Protein 7O4X (pdb70)

Secondary structure (DSSP, 8-state):
-EEEEEEE-GGGHHHHHHHHHTTT----EEEEEEE-SS-----EEEEEEEEEE-GGGHHHHHHHHHHHH--SSTT-EEEEEEE-S--B-TTT--BGGGGG---

Solvent-accessible surface area: 6730 Å² total; per-residue (Å²): 38,66,46,0,47,0,40,4,39,53,140,27,36,116,65,0,74,95,0,4,75,82,88,68,22,68,39,58,78,73,76,103,39,113,20,63,70,130,60,124,200,79,102,47,81,25,27,46,0,28,2,94,3,74,78,142,37,18,44,69,0,66,92,15,13,126,127,95,10,59,80,73,119,95,21,33,41,147,42,77,62,33,103,45,181,79,19,103,42,160,178,75,40,60,154,28,87,98,8,34,53,102,122

Structure (mmCIF, N/CA/C/O backbone):
data_7O4X
#
_entry.id   7O4X
#
_cell.length_a   80.151
_cell.length_b   80.151
_cell.length_c   79.484
_cell.angle_alpha   90.00
_cell.angle_beta   90.00
_cell.angle_gamma   120.00
#
_symmetry.space_group_name_H-M   'P 63 2 2'
#
loop_
_entity.id
_entity.type
_entity.pdbx_description
1 polymer 'Nitrogen regulatory protein P-II'
2 non-polymer "ADENOSINE-5'-DIPHOSPHATE"
3 water water
#
loop_
_atom_site.group_PDB
_atom_site.id
_atom_site.type_symbol
_atom_site.label_atom_id
_atom_site.label_alt_id
_atom_site.label_comp_id
_atom_site.label_asym_id
_atom_site.label_entity_id
_atom_site.label_seq_id
_atom_site.pdbx_PDB_ins_code
_atom_site.Cartn_x
_atom_site.Cartn_y
_atom_site.Cartn_z
_atom_site.occupancy
_atom_site.B_iso_or_equiv
_atom_site.auth_seq_id
_atom_site.auth_comp_id
_atom_site.auth_asym_id
_atom_site.auth_atom_id
_atom_site.pdbx_PDB_model_num
ATOM 1 N N . MET A 1 1 ? 31.521 -30.617 -7.273 1.00 31.62 1 MET A N 1
ATOM 2 C CA . MET A 1 1 ? 31.299 -30.311 -5.841 1.00 29.93 1 MET A CA 1
ATOM 3 C C . MET A 1 1 ? 31.975 -28.979 -5.483 1.00 26.67 1 MET A C 1
ATOM 4 O O . MET A 1 1 ? 32.960 -28.594 -6.164 1.00 26.66 1 MET A O 1
ATOM 9 N N . LYS A 1 2 ? 31.394 -28.301 -4.496 1.00 24.66 2 LYS A N 1
ATOM 10 C CA . LYS A 1 2 ? 31.907 -26.982 -4.060 1.00 23.24 2 LYS A CA 1
ATOM 11 C C . LYS A 1 2 ? 32.116 -26.968 -2.545 1.00 23.57 2 LYS A C 1
ATOM 12 O O . LYS A 1 2 ? 31.388 -27.636 -1.812 1.00 23.73 2 LYS A O 1
ATOM 18 N N . LYS A 1 3 ? 33.090 -26.138 -2.080 1.00 20.85 3 LYS A N 1
ATOM 19 C CA . LYS A 1 3 ? 33.263 -25.818 -0.657 1.00 20.39 3 LYS A CA 1
ATOM 20 C C . LYS A 1 3 ? 32.497 -24.504 -0.339 1.00 22.01 3 LYS A C 1
ATOM 21 O O . LYS A 1 3 ? 32.685 -23.485 -1.091 1.00 22.20 3 LYS A O 1
ATOM 27 N N . LEU A 1 4 ? 31.649 -24.528 0.704 1.00 20.55 4 LEU A N 1
ATOM 28 C CA . LEU A 1 4 ? 31.112 -23.270 1.269 1.00 20.77 4 LEU A CA 1
ATOM 29 C C . LEU A 1 4 ? 31.868 -22.953 2.552 1.00 20.45 4 LEU A C 1
ATOM 30 O O . LEU A 1 4 ? 32.096 -23.843 3.382 1.00 20.62 4 LEU A O 1
ATOM 35 N N . GLU A 1 5 ? 32.235 -21.691 2.770 1.00 20.35 5 GLU A N 1
ATOM 36 C CA A GLU A 1 5 ? 32.763 -21.144 4.051 0.50 18.85 5 GLU A CA 1
ATOM 37 C CA B GLU A 1 5 ? 32.741 -21.174 4.069 0.50 19.67 5 GLU A CA 1
ATOM 38 C C . GLU A 1 5 ? 31.752 -20.099 4.539 1.00 19.40 5 GLU A C 1
ATOM 39 O O . GLU A 1 5 ? 31.543 -19.088 3.822 1.00 21.16 5 GLU A O 1
ATOM 50 N N . ILE A 1 6 ? 31.111 -20.350 5.694 1.00 19.45 6 ILE A N 1
ATOM 51 C CA . ILE A 1 6 ? 29.975 -19.535 6.217 1.00 19.95 6 ILE A CA 1
ATOM 52 C C . ILE A 1 6 ? 30.497 -18.961 7.536 1.00 20.80 6 ILE A C 1
ATOM 53 O O . ILE A 1 6 ? 30.718 -19.726 8.498 1.00 22.10 6 ILE A O 1
ATOM 58 N N . THR A 1 7 ? 30.671 -17.653 7.591 1.00 19.64 7 THR A N 1
ATOM 59 C CA . THR A 1 7 ? 31.226 -16.982 8.805 1.00 20.45 7 THR A CA 1
ATOM 60 C C . THR A 1 7 ? 30.120 -16.144 9.451 1.00 20.43 7 THR A C 1
ATOM 61 O O . THR A 1 7 ? 29.646 -15.177 8.809 1.00 22.83 7 THR A O 1
ATOM 65 N N . ILE A 1 8 ? 29.666 -16.518 10.665 1.00 21.05 8 ILE A N 1
ATOM 66 C CA . ILE A 1 8 ? 28.412 -16.050 11.261 1.00 22.59 8 ILE A CA 1
ATOM 67 C C . ILE A 1 8 ? 28.579 -15.610 12.718 1.00 22.46 8 ILE A C 1
ATOM 68 O O . ILE A 1 8 ? 29.496 -16.057 13.413 1.00 21.89 8 ILE A O 1
ATOM 73 N N . ARG A 1 9 ? 27.569 -14.869 13.184 1.00 24.13 9 ARG A N 1
ATOM 74 C CA . ARG A 1 9 ? 27.344 -14.692 14.634 1.00 25.27 9 ARG A CA 1
ATOM 75 C C . ARG A 1 9 ? 27.170 -16.081 15.255 1.00 24.56 9 ARG A C 1
ATOM 76 O O . ARG A 1 9 ? 26.362 -16.851 14.731 1.00 23.76 9 ARG A O 1
ATOM 84 N N . PRO A 1 10 ? 27.805 -16.417 16.423 1.00 24.26 10 PRO A N 1
ATOM 85 C CA . PRO A 1 10 ? 27.642 -17.772 16.983 1.00 23.21 10 PRO A CA 1
ATOM 86 C C . PRO A 1 10 ? 26.172 -18.149 17.234 1.00 24.72 10 PRO A C 1
ATOM 87 O O . PRO A 1 10 ? 25.914 -19.379 17.104 1.00 27.15 10 PRO A O 1
ATOM 91 N N . GLU A 1 11 ? 25.302 -17.200 17.597 1.00 26.71 11 GLU A N 1
ATOM 92 C CA . GLU A 1 11 ? 23.885 -17.506 17.949 1.00 28.76 11 GLU A CA 1
ATOM 93 C C . GLU A 1 11 ? 23.145 -18.062 16.731 1.00 28.53 11 GLU A C 1
ATOM 94 O O . GLU A 1 11 ? 22.054 -18.632 16.919 1.00 31.04 11 GLU A O 1
ATOM 100 N N . ASN A 1 12 ? 23.717 -17.905 15.539 1.00 27.05 12 ASN A N 1
ATOM 101 C CA . ASN A 1 12 ? 23.039 -18.345 14.267 1.00 29.57 12 ASN A CA 1
ATOM 102 C C . ASN A 1 12 ? 23.475 -19.744 13.822 1.00 28.74 12 ASN A C 1
ATOM 103 O O . ASN A 1 12 ? 22.968 -20.270 12.736 1.00 28.28 12 ASN A O 1
ATOM 108 N N . LEU A 1 13 ? 24.305 -20.455 14.596 1.00 26.62 13 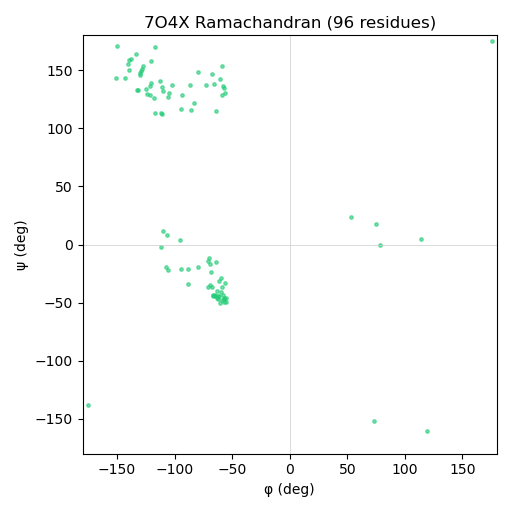LEU A N 1
ATOM 109 C CA . LEU A 1 13 ? 24.788 -21.799 14.191 1.00 27.71 13 LEU A CA 1
ATOM 110 C C . LEU A 1 13 ? 23.605 -22.795 14.055 1.00 28.01 13 LEU A C 1
ATOM 111 O O . LEU A 1 13 ? 23.673 -23.609 13.066 1.00 25.97 13 LEU A O 1
ATOM 116 N N . GLU A 1 14 ? 22.646 -22.826 14.990 1.00 28.91 14 GLU A N 1
ATOM 117 C CA . GLU A 1 14 ? 21.493 -23.762 14.946 1.00 33.58 14 GLU A CA 1
ATOM 118 C C . GLU A 1 14 ? 20.755 -23.595 13.581 1.00 31.27 14 GLU A C 1
ATOM 119 O O . GLU A 1 14 ? 20.411 -24.636 12.934 1.00 31.58 14 GLU A O 1
ATOM 125 N N . GLU A 1 15 ? 20.518 -22.361 13.170 1.00 30.29 15 GLU A N 1
ATOM 126 C CA . GLU A 1 15 ? 19.794 -22.036 11.920 1.00 33.16 15 GLU A CA 1
ATOM 127 C C . GLU A 1 15 ? 20.619 -22.458 10.694 1.00 28.79 15 GLU A C 1
ATOM 128 O O . GLU A 1 15 ? 20.007 -22.994 9.722 1.00 27.72 15 GLU A O 1
ATOM 134 N N . VAL A 1 16 ? 21.961 -22.344 10.694 1.00 24.82 16 VAL A N 1
ATOM 135 C CA . VAL A 1 16 ? 22.824 -22.837 9.581 1.00 23.51 16 VAL A CA 1
ATOM 136 C C . VAL A 1 16 ? 22.742 -24.355 9.531 1.00 23.84 16 VAL A C 1
ATOM 137 O O . VAL A 1 16 ? 22.538 -24.912 8.379 1.00 24.30 16 VAL A O 1
ATOM 141 N N . LYS A 1 17 ? 22.801 -25.058 10.667 1.00 24.34 17 LYS A N 1
ATOM 142 C CA . LYS A 1 17 ? 22.651 -26.543 10.671 1.00 26.86 17 LYS A CA 1
ATOM 143 C C . LYS A 1 17 ? 21.286 -26.946 10.054 1.00 26.71 17 LYS A C 1
ATOM 144 O O . LYS A 1 17 ? 21.279 -27.887 9.211 1.00 26.54 17 LYS A O 1
ATOM 150 N N . GLN A 1 18 ? 20.203 -26.255 10.400 1.00 27.35 18 GLN A N 1
ATOM 151 C CA . GLN A 1 18 ? 18.818 -26.521 9.880 1.00 29.21 18 GLN A CA 1
ATOM 152 C C . GLN A 1 18 ? 18.737 -26.242 8.361 1.00 28.19 18 GLN A C 1
ATOM 153 O O . GLN A 1 18 ? 18.214 -27.117 7.596 1.00 28.08 18 GLN A O 1
ATOM 159 N N . ILE A 1 19 ? 19.304 -25.143 7.891 1.00 25.56 19 ILE A N 1
ATOM 160 C CA . ILE A 1 19 ? 19.322 -24.820 6.428 1.00 27.15 19 ILE A CA 1
ATOM 161 C C . ILE A 1 19 ? 20.029 -25.946 5.666 1.00 27.47 19 ILE A C 1
ATOM 162 O O . ILE A 1 19 ? 19.494 -26.393 4.567 1.00 26.81 19 ILE A O 1
ATOM 167 N N . LEU A 1 20 ? 21.189 -26.386 6.137 1.00 24.82 20 LEU A N 1
ATOM 168 C CA . LEU A 1 20 ? 21.913 -27.463 5.423 1.00 25.88 20 LEU A CA 1
ATOM 169 C C . LEU A 1 20 ? 21.104 -28.781 5.494 1.00 25.87 20 LEU A C 1
ATOM 170 O O . LEU A 1 20 ? 20.997 -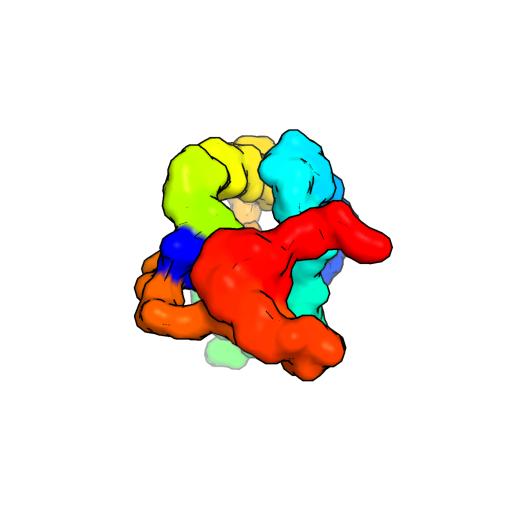29.433 4.408 1.00 27.51 20 LEU A O 1
ATOM 175 N N . SER A 1 21 ? 20.536 -29.189 6.623 1.00 28.01 21 SER A N 1
ATOM 176 C CA A SER A 1 21 ? 19.690 -30.409 6.726 0.50 30.76 21 SER A CA 1
ATOM 177 C CA B SER A 1 21 ? 19.676 -30.404 6.759 0.50 30.60 21 SER A CA 1
ATOM 178 C C . SER A 1 21 ? 18.501 -30.300 5.784 1.00 32.07 21 SER A C 1
ATOM 179 O O . SER A 1 21 ? 18.088 -31.333 5.198 1.00 34.82 21 SER A O 1
ATOM 184 N N . ASP A 1 22 ? 17.920 -29.112 5.657 1.00 31.13 22 ASP A N 1
ATOM 185 C CA . ASP A 1 22 ? 16.712 -28.902 4.813 1.00 32.45 22 ASP A CA 1
ATOM 186 C C . ASP A 1 22 ? 17.065 -29.017 3.307 1.00 31.49 22 ASP A C 1
ATOM 187 O O . ASP A 1 22 ? 16.124 -29.064 2.493 1.00 33.41 22 ASP A O 1
ATOM 192 N N . ARG A 1 23 ? 18.314 -29.045 2.905 1.00 30.67 23 ARG A N 1
ATOM 193 C CA . ARG A 1 23 ? 18.782 -29.229 1.489 1.00 32.16 23 ARG A CA 1
ATOM 194 C C . ARG A 1 23 ? 19.453 -30.616 1.321 1.00 34.40 23 ARG A C 1
ATOM 195 O O . ARG A 1 23 ? 20.066 -30.837 0.305 1.00 35.71 23 ARG A O 1
ATOM 203 N N . GLY A 1 24 ? 19.316 -31.508 2.298 1.00 33.51 24 GLY A N 1
ATOM 204 C CA . GLY A 1 24 ? 19.861 -32.876 2.254 1.00 36.00 24 GLY A CA 1
ATOM 205 C C . GLY A 1 24 ? 21.359 -32.909 2.477 1.00 37.44 24 GLY A C 1
ATOM 206 O O . GLY A 1 24 ? 21.995 -33.891 2.053 1.00 36.84 24 GLY A O 1
ATOM 207 N N . VAL A 1 25 ? 21.967 -31.849 3.026 1.00 32.54 25 VAL A N 1
ATOM 208 C CA . VAL A 1 25 ? 23.456 -31.834 3.152 1.00 34.14 25 VAL A CA 1
ATOM 209 C C . VAL A 1 25 ? 23.923 -32.794 4.263 1.00 37.63 25 VAL A C 1
ATOM 210 O O . VAL A 1 25 ? 23.411 -32.716 5.334 1.00 38.65 25 VAL A O 1
ATOM 214 N N . SER A 1 26 ? 24.997 -33.567 4.006 1.00 42.98 26 SER A N 1
ATOM 215 C CA . SER A 1 26 ? 25.360 -34.778 4.793 1.00 46.75 26 SER A CA 1
ATOM 216 C C . SER A 1 26 ? 26.070 -34.420 6.115 1.00 42.86 26 SER A C 1
ATOM 217 O O . SER A 1 26 ? 25.946 -35.291 7.062 1.00 45.70 26 SER A O 1
ATOM 220 N N . GLY A 1 27 ? 26.629 -33.206 6.224 1.00 29.92 27 GLY A N 1
ATOM 221 C CA . GLY A 1 27 ? 27.620 -32.874 7.245 1.00 30.82 27 GLY A CA 1
ATOM 222 C C . GLY A 1 27 ? 28.226 -31.493 7.166 1.00 27.65 27 GLY A C 1
ATOM 223 O O . GLY A 1 27 ? 27.998 -30.711 6.209 1.00 25.96 27 GLY A O 1
ATOM 224 N N . MET A 1 28 ? 29.056 -31.181 8.183 1.00 24.14 28 MET A N 1
ATOM 225 C CA A MET A 1 28 ? 29.639 -29.843 8.354 0.50 23.03 28 MET A CA 1
ATOM 226 C CA B MET A 1 28 ? 29.695 -29.853 8.307 0.50 22.97 28 MET A CA 1
ATOM 227 C C . MET A 1 28 ? 30.764 -29.936 9.396 1.00 22.04 28 MET A C 1
ATOM 228 O O . MET A 1 28 ? 30.677 -30.851 10.249 1.00 22.69 28 MET A O 1
ATOM 237 N N . THR A 1 29 ? 31.760 -29.062 9.275 1.00 21.74 29 THR A N 1
ATOM 238 C CA . THR A 1 29 ? 32.875 -28.935 10.265 1.00 21.50 29 THR A CA 1
ATOM 239 C C . THR A 1 29 ? 32.856 -27.495 10.798 1.00 21.23 29 THR A C 1
ATOM 240 O O . THR A 1 29 ? 32.827 -26.559 9.966 1.00 22.13 29 THR A O 1
ATOM 244 N N . ILE A 1 30 ? 32.857 -27.340 12.109 1.00 20.60 30 ILE A N 1
ATOM 245 C CA A ILE A 1 30 ? 32.626 -2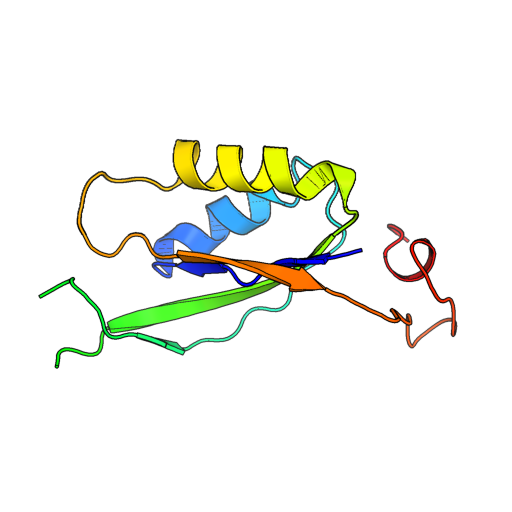6.022 12.796 0.50 21.08 30 ILE A CA 1
ATOM 246 C CA B ILE A 1 30 ? 32.703 -25.966 12.670 0.50 23.07 30 ILE A CA 1
ATOM 247 C C . ILE A 1 30 ? 33.933 -25.594 13.523 1.00 22.05 30 ILE A C 1
ATOM 248 O O . ILE A 1 30 ? 34.419 -26.412 14.313 1.00 23.42 30 ILE A O 1
ATOM 257 N N . LEU A 1 31 ? 34.409 -24.376 13.289 1.00 19.81 31 LEU A N 1
ATOM 258 C CA . LEU A 1 31 ? 35.612 -23.823 13.963 1.00 23.49 31 LEU A CA 1
ATOM 259 C C . LEU A 1 31 ? 35.251 -22.536 14.718 1.00 24.04 31 LEU A C 1
ATOM 260 O O . LEU A 1 31 ? 34.435 -21.765 14.231 1.00 23.56 31 LEU A O 1
ATOM 265 N N . SER A 1 32 ? 35.742 -22.371 15.927 1.00 24.99 32 SER A N 1
ATOM 266 C CA A SER A 1 32 ? 35.579 -21.049 16.593 0.50 24.51 32 SER A CA 1
ATOM 267 C CA B SER A 1 32 ? 35.637 -21.093 16.663 0.50 24.28 32 SER A CA 1
ATOM 268 C C . SER A 1 32 ? 36.604 -20.064 16.034 1.00 24.50 32 SER A C 1
ATOM 269 O O . SER A 1 32 ? 37.714 -20.429 15.673 1.00 25.29 32 SER A O 1
ATOM 274 N N . ALA A 1 33 ? 36.229 -18.791 15.971 1.00 21.82 33 ALA A N 1
ATOM 275 C CA . ALA A 1 33 ? 37.072 -17.726 15.394 1.00 21.58 33 ALA A CA 1
ATOM 276 C C . ALA A 1 33 ? 36.806 -16.379 16.045 1.00 21.08 33 ALA A C 1
ATOM 277 O O . ALA A 1 33 ? 35.879 -16.263 16.894 1.00 22.17 33 ALA A O 1
ATOM 279 N N . MET A 1 34 ? 37.646 -15.410 15.713 1.00 20.80 34 MET A N 1
ATOM 280 C CA . MET A 1 34 ? 37.446 -13.973 16.037 1.00 23.66 34 MET A CA 1
ATOM 281 C C . MET A 1 34 ? 37.409 -13.220 14.694 1.00 24.87 34 MET A C 1
ATOM 282 O O . MET A 1 34 ? 38.164 -13.584 13.793 1.00 25.36 34 MET A O 1
ATOM 287 N N . GLY A 1 35 ? 36.501 -12.250 14.549 1.00 23.32 35 GLY A N 1
ATOM 288 C CA . GLY A 1 35 ? 36.425 -11.546 13.249 1.00 22.16 35 GLY A CA 1
ATOM 289 C C . GLY A 1 35 ? 36.496 -10.058 13.435 1.00 23.62 35 GLY A C 1
ATOM 290 O O . GLY A 1 35 ? 36.157 -9.483 14.506 1.00 24.75 35 GLY A O 1
ATOM 291 N N . ALA A 1 36 ? 36.980 -9.358 12.396 1.00 24.20 36 ALA A N 1
ATOM 292 C CA . ALA A 1 36 ? 36.988 -7.890 12.313 1.00 29.13 36 ALA A CA 1
ATOM 293 C C . ALA A 1 36 ? 36.388 -7.468 10.964 1.00 29.88 36 ALA A C 1
ATOM 294 O O . ALA A 1 36 ? 36.515 -8.229 9.972 1.00 30.46 36 ALA A O 1
ATOM 296 N N . GLY A 1 37 ? 35.689 -6.341 10.955 1.00 32.54 37 GLY A N 1
ATOM 297 C CA . GLY A 1 37 ? 35.093 -5.821 9.700 1.00 33.04 37 GLY A CA 1
ATOM 298 C C . GLY A 1 37 ? 34.462 -4.469 9.983 1.00 35.70 37 GLY A C 1
ATOM 299 O O . GLY A 1 37 ? 35.012 -3.692 10.807 1.00 39.38 37 GLY A O 1
ATOM 300 N N . ASN A 1 38 ? 33.269 -4.248 9.426 1.00 38.24 38 ASN A N 1
ATOM 301 C CA . ASN A 1 38 ? 32.461 -2.995 9.579 1.00 40.59 38 ASN A CA 1
ATOM 302 C C . ASN A 1 38 ? 31.867 -2.828 10.999 1.00 44.68 38 ASN A C 1
ATOM 303 O O . ASN A 1 38 ? 31.673 -1.681 11.458 1.00 45.98 38 ASN A O 1
ATOM 308 N N . GLN A 1 39 ? 31.439 -3.904 11.668 1.00 45.46 39 GLN A N 1
ATOM 309 C CA . GLN A 1 39 ? 30.747 -3.773 12.990 1.00 47.97 39 GLN A CA 1
ATOM 310 C C . GLN A 1 39 ? 31.665 -3.061 14.019 1.00 53.05 39 GLN A C 1
ATOM 311 O O . GLN A 1 39 ? 32.818 -3.492 14.168 1.00 51.76 39 GLN A O 1
ATOM 317 N N . LYS A 1 40 ? 31.181 -1.999 14.698 1.00 61.03 40 LYS A N 1
ATOM 318 C CA . LYS A 1 40 ? 31.926 -1.166 15.700 1.00 67.44 40 LYS A CA 1
ATOM 319 C C . LYS A 1 40 ? 31.099 -1.017 16.984 1.00 74.09 40 LYS A C 1
ATOM 320 O O . LYS A 1 40 ? 30.417 -2.008 17.321 1.00 78.69 40 LYS A O 1
ATOM 322 N N . ILE A 1 55 ? 40.607 -1.431 15.597 1.00 70.83 55 ILE A N 1
ATOM 323 C CA . ILE A 1 55 ? 40.067 -2.705 15.040 1.00 66.63 55 ILE A CA 1
ATOM 324 C C . ILE A 1 55 ? 39.447 -3.517 16.193 1.00 61.53 55 ILE A C 1
ATOM 325 O O . ILE A 1 55 ? 40.159 -3.896 17.155 1.00 61.82 55 ILE A O 1
ATOM 330 N N . ASN A 1 56 ? 38.133 -3.707 16.145 1.00 55.78 56 ASN A N 1
ATOM 331 C CA . ASN A 1 56 ? 37.392 -4.413 17.215 1.00 53.41 56 ASN A CA 1
ATOM 332 C C . ASN A 1 56 ? 37.263 -5.893 16.806 1.00 42.97 56 ASN A C 1
ATOM 333 O O . ASN A 1 56 ? 36.534 -6.152 15.769 1.00 42.15 56 ASN A O 1
ATOM 338 N N . LEU A 1 57 ? 37.856 -6.824 17.571 1.00 36.20 57 LEU A N 1
ATOM 339 C CA . LEU A 1 57 ? 37.616 -8.282 17.302 1.00 31.92 57 LEU A CA 1
ATOM 340 C C . LEU A 1 57 ? 36.354 -8.757 18.032 1.00 29.17 57 LEU A C 1
ATOM 341 O O . LEU A 1 57 ? 36.238 -8.449 19.246 1.00 30.86 57 LEU A O 1
ATOM 346 N N . LEU A 1 58 ? 35.529 -9.554 17.361 1.00 27.70 58 LEU A N 1
ATOM 347 C CA . LEU A 1 58 ? 34.264 -10.097 17.923 1.00 27.85 58 LEU A CA 1
ATOM 348 C C . LEU A 1 58 ? 34.273 -11.596 17.696 1.00 23.81 58 LEU A C 1
ATOM 349 O O . LEU A 1 58 ? 34.665 -12.127 16.660 1.00 22.08 58 LEU A O 1
ATOM 354 N N . PRO A 1 59 ? 33.642 -12.348 18.600 1.00 24.48 59 PRO A N 1
ATOM 355 C CA . PRO A 1 59 ? 33.522 -13.803 18.388 1.00 23.55 59 PRO A CA 1
ATOM 356 C C . PRO A 1 59 ? 32.677 -14.225 17.202 1.00 22.42 59 PRO A C 1
ATOM 357 O O . PRO A 1 59 ? 31.612 -13.637 17.029 1.00 24.03 59 PRO A O 1
ATOM 361 N N . LYS A 1 60 ? 33.154 -15.231 16.468 1.00 20.78 60 LYS A N 1
ATOM 362 C CA . LYS A 1 60 ? 32.464 -15.770 15.279 1.00 22.04 60 LYS A CA 1
ATOM 363 C C . LYS A 1 60 ? 32.544 -17.304 15.280 1.00 22.85 60 LYS A C 1
ATOM 364 O O . LYS A 1 60 ? 33.329 -17.913 16.034 1.00 23.57 60 LYS A O 1
ATOM 370 N N . ILE A 1 61 ? 31.625 -17.890 14.528 1.00 20.74 61 ILE A N 1
ATOM 371 C CA . ILE A 1 61 ? 31.746 -19.326 14.122 1.00 21.09 61 ILE A CA 1
ATOM 372 C C . ILE A 1 61 ? 32.015 -19.367 12.610 1.00 19.90 61 ILE A C 1
ATOM 373 O O . ILE A 1 61 ? 31.394 -18.629 11.813 1.00 19.84 61 ILE A O 1
ATOM 378 N N . HIS A 1 62 ? 32.976 -20.217 12.208 1.00 19.65 62 HIS A N 1
ATOM 379 C CA . HIS A 1 62 ? 33.369 -20.448 10.795 1.00 19.01 62 HIS A CA 1
ATOM 380 C C . HIS A 1 62 ? 32.912 -21.885 10.436 1.00 19.77 62 HIS A C 1
ATOM 381 O O . HIS A 1 62 ? 33.455 -22.849 11.015 1.00 20.74 62 HIS A O 1
ATOM 388 N N . VAL A 1 63 ? 31.935 -22.015 9.554 1.00 18.86 63 VAL A N 1
ATOM 389 C CA . VAL A 1 63 ? 31.344 -23.340 9.166 1.00 19.58 63 VAL A CA 1
ATOM 390 C C . VAL A 1 63 ? 31.853 -23.686 7.770 1.00 19.72 63 VAL A C 1
ATOM 391 O O . VAL A 1 63 ? 31.711 -22.862 6.824 1.00 20.49 63 VAL A O 1
ATOM 395 N N . ILE A 1 64 ? 32.433 -24.897 7.617 1.00 18.62 64 ILE A N 1
ATOM 396 C CA . ILE A 1 64 ? 32.866 -25.455 6.301 1.00 20.65 64 ILE A CA 1
ATOM 397 C C . ILE A 1 64 ? 31.927 -26.596 5.970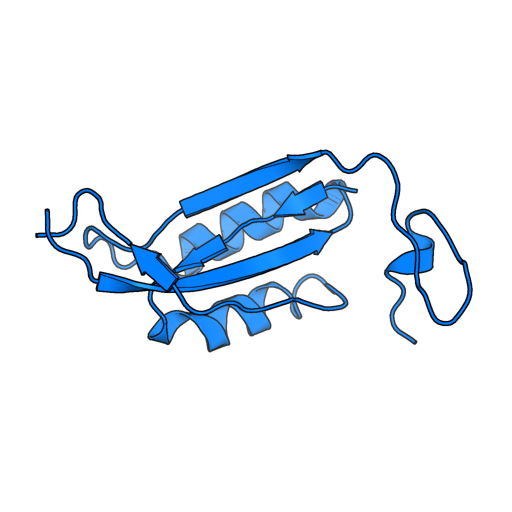 1.00 20.72 64 ILE A C 1
ATOM 398 O O . ILE A 1 64 ? 31.639 -27.457 6.794 1.00 21.40 64 ILE A O 1
ATOM 403 N N . THR A 1 65 ? 31.420 -26.595 4.734 1.00 20.03 65 THR A N 1
ATOM 404 C CA . THR A 1 65 ? 30.595 -27.732 4.246 1.00 20.24 65 THR A CA 1
ATOM 405 C C . THR A 1 65 ? 30.925 -27.942 2.761 1.00 21.34 65 THR A C 1
ATOM 406 O O . THR A 1 65 ? 31.200 -27.000 2.028 1.00 22.42 65 THR A O 1
ATOM 410 N N . TYR A 1 66 ? 30.931 -29.232 2.387 1.00 22.58 66 TYR A N 1
ATOM 411 C CA . TYR A 1 66 ? 31.159 -29.637 0.975 1.00 20.86 66 TYR A CA 1
ATOM 412 C C . TYR A 1 66 ? 29.788 -30.047 0.439 1.00 22.95 66 TYR A C 1
ATOM 413 O O . TYR A 1 66 ? 29.121 -30.851 1.119 1.00 24.16 66 TYR A O 1
ATOM 422 N N . VAL A 1 67 ? 29.386 -29.541 -0.725 1.00 24.17 67 VAL A N 1
ATOM 423 C CA . VAL A 1 67 ? 28.022 -29.704 -1.278 1.00 25.56 67 VAL A CA 1
ATOM 424 C C . VAL A 1 67 ? 28.052 -29.939 -2.791 1.00 26.68 67 VAL A C 1
ATOM 425 O O . VAL A 1 67 ? 28.993 -29.516 -3.500 1.00 26.00 67 VAL A O 1
ATOM 429 N N . LYS A 1 68 ? 27.011 -30.582 -3.299 1.00 26.95 68 LYS A N 1
ATOM 430 C CA . LYS A 1 68 ? 26.863 -30.755 -4.763 1.00 28.10 68 LYS A CA 1
ATOM 431 C C . LYS A 1 68 ? 26.597 -29.389 -5.415 1.00 27.37 68 LYS A C 1
ATOM 432 O O . LYS A 1 68 ? 25.892 -28.511 -4.867 1.00 27.34 68 LYS A O 1
ATOM 438 N N . ASP A 1 69 ? 27.093 -29.202 -6.628 1.00 29.11 69 ASP A N 1
ATOM 439 C CA . ASP A 1 69 ? 27.064 -27.870 -7.315 1.00 29.09 69 ASP A CA 1
ATOM 440 C C . ASP A 1 69 ? 25.625 -27.319 -7.482 1.00 29.49 69 ASP A C 1
ATOM 441 O O . ASP A 1 69 ? 25.436 -26.074 -7.285 1.00 30.52 69 ASP A O 1
ATOM 446 N N . HIS A 1 70 ? 24.623 -28.167 -7.745 1.00 30.89 70 HIS A N 1
ATOM 447 C CA . HIS A 1 70 ? 23.252 -27.676 -8.013 1.00 34.08 70 HIS A CA 1
ATOM 448 C C . HIS A 1 70 ? 22.581 -27.126 -6.744 1.00 33.07 70 HIS A C 1
ATOM 449 O O . HIS A 1 70 ? 21.501 -26.490 -6.892 1.00 36.01 70 HIS A O 1
ATOM 456 N N . LEU A 1 71 ? 23.096 -27.382 -5.561 1.00 29.64 71 LEU A N 1
ATOM 457 C CA . LEU A 1 71 ? 22.468 -26.886 -4.297 1.00 29.97 71 LEU A CA 1
ATOM 458 C C . LEU A 1 71 ? 22.956 -25.476 -3.898 1.00 30.68 71 LEU A C 1
ATOM 459 O O . LEU A 1 71 ? 22.370 -24.863 -2.948 1.00 29.33 71 LEU A O 1
ATOM 464 N N . VAL A 1 72 ? 24.119 -25.047 -4.393 1.00 28.09 72 VAL A N 1
ATOM 465 C CA . VAL A 1 72 ? 24.782 -23.806 -3.874 1.00 27.29 72 VAL A CA 1
ATOM 466 C C . VAL A 1 72 ? 23.824 -22.603 -3.960 1.00 27.53 72 VAL A C 1
ATOM 467 O O . VAL A 1 72 ? 23.720 -21.868 -2.975 1.00 27.21 72 VAL A O 1
ATOM 471 N N . GLY A 1 73 ? 23.170 -22.339 -5.115 1.00 29.47 73 GLY A N 1
ATOM 472 C CA . GLY A 1 73 ? 22.325 -21.144 -5.295 1.00 30.45 73 GLY A CA 1
ATOM 473 C C . GLY A 1 73 ? 21.213 -21.065 -4.255 1.00 30.62 73 GLY A C 1
ATOM 474 O O . GLY A 1 73 ? 21.039 -19.996 -3.657 1.00 31.23 73 GLY A O 1
ATOM 475 N N . ASN A 1 74 ? 20.506 -22.179 -4.017 1.00 30.42 74 ASN A N 1
ATOM 476 C CA . ASN A 1 74 ? 19.409 -22.227 -3.018 1.00 30.40 74 ASN A CA 1
ATOM 477 C C . ASN A 1 74 ? 19.941 -22.107 -1.582 1.00 26.79 74 ASN A C 1
ATOM 478 O O . ASN A 1 74 ? 19.256 -21.455 -0.760 1.00 28.39 74 ASN A O 1
ATOM 483 N N . ILE A 1 75 ? 21.115 -22.643 -1.264 1.00 25.00 75 ILE A N 1
ATOM 484 C CA . ILE A 1 75 ? 21.692 -22.486 0.095 1.00 24.36 75 ILE A CA 1
ATOM 485 C C . ILE A 1 75 ? 22.008 -20.984 0.323 1.00 25.42 75 ILE A C 1
ATOM 486 O O . ILE A 1 75 ? 21.721 -20.491 1.433 1.00 24.71 75 ILE A O 1
ATOM 491 N N . LEU A 1 76 ? 22.585 -20.306 -0.657 1.00 25.34 76 LEU A N 1
ATOM 492 C CA . LEU A 1 76 ? 22.957 -18.872 -0.486 1.00 25.82 76 LEU A CA 1
ATOM 493 C C . LEU A 1 76 ? 21.682 -18.064 -0.233 1.00 28.47 76 LEU A C 1
ATOM 494 O O . LEU A 1 76 ? 21.691 -17.168 0.667 1.00 28.47 76 LEU A O 1
ATOM 499 N N . ILE A 1 77 ? 20.617 -18.272 -1.025 1.00 28.15 77 ILE A N 1
ATOM 500 C CA . ILE A 1 77 ? 19.311 -17.573 -0.858 1.00 29.41 77 ILE A CA 1
ATOM 501 C C . ILE A 1 77 ? 18.787 -17.843 0.563 1.00 29.55 77 ILE A C 1
ATOM 502 O O . ILE A 1 77 ? 18.324 -16.899 1.249 1.00 30.10 77 ILE A O 1
ATOM 507 N N . ASP A 1 78 ? 18.772 -19.110 0.985 1.00 27.84 78 ASP A N 1
ATOM 508 C CA . ASP A 1 78 ? 18.258 -19.510 2.318 1.00 28.46 78 ASP A CA 1
ATOM 509 C C . ASP A 1 78 ? 19.025 -18.746 3.436 1.00 25.72 78 ASP A C 1
ATOM 510 O O . ASP A 1 78 ? 18.381 -18.239 4.420 1.00 28.55 78 ASP A O 1
ATOM 515 N N . ILE A 1 79 ? 20.328 -18.697 3.360 1.00 25.60 79 ILE A N 1
ATOM 516 C CA . ILE A 1 79 ? 21.181 -18.051 4.404 1.00 25.46 79 ILE A CA 1
ATOM 517 C C . ILE A 1 79 ? 20.872 -16.549 4.484 1.00 26.28 79 ILE A C 1
ATOM 518 O O . ILE A 1 79 ? 20.604 -16.044 5.599 1.00 26.45 79 ILE A O 1
ATOM 523 N N . HIS A 1 80 ? 20.784 -15.865 3.352 1.00 27.29 80 HIS A N 1
ATOM 524 C CA . HIS A 1 80 ? 20.380 -14.431 3.365 1.00 29.71 80 HIS A CA 1
ATOM 525 C C . HIS A 1 80 ? 18.976 -14.257 3.954 1.00 31.32 80 HIS A C 1
ATOM 526 O O . HIS A 1 80 ? 18.771 -13.410 4.858 1.00 30.64 80 HIS A O 1
ATOM 533 N N . GLU A 1 81 ? 17.981 -15.022 3.476 1.00 31.79 81 GLU A N 1
ATOM 534 C CA . GLU A 1 81 ? 16.570 -14.830 3.909 1.00 33.63 81 GLU A CA 1
ATOM 535 C C . GLU A 1 81 ? 16.419 -15.114 5.417 1.00 32.84 81 GLU A C 1
ATOM 536 O O . GLU A 1 81 ? 15.622 -14.401 6.096 1.00 34.09 81 GLU A O 1
ATOM 542 N N . ARG A 1 82 ? 17.095 -16.139 5.947 1.00 31.95 82 ARG A N 1
ATOM 543 C CA . ARG A 1 82 ? 16.824 -16.556 7.357 1.00 34.29 82 ARG A CA 1
ATOM 544 C C . ARG A 1 82 ? 17.770 -15.932 8.389 1.00 34.63 82 ARG A C 1
ATOM 545 O O . ARG A 1 82 ? 17.384 -15.903 9.574 1.00 36.06 82 ARG A O 1
ATOM 553 N N . LEU A 1 83 ? 18.952 -15.465 7.984 1.00 32.85 83 LEU A N 1
ATOM 554 C CA . LEU A 1 83 ? 19.947 -14.961 8.971 1.00 33.93 83 LEU A CA 1
ATOM 555 C C . LEU A 1 83 ? 20.037 -13.430 8.944 1.00 36.51 83 LEU A C 1
ATOM 556 O O . LEU A 1 83 ? 20.632 -12.876 9.913 1.00 37.94 83 LEU A O 1
ATOM 561 N N . SER A 1 84 ? 19.650 -12.776 7.874 1.00 35.49 84 SER A N 1
ATOM 562 C CA . SER A 1 84 ? 19.761 -11.299 7.819 1.00 38.00 84 SER A CA 1
ATOM 563 C C . SER A 1 84 ? 19.015 -10.639 9.005 1.00 40.15 84 SER A C 1
ATOM 564 O O . SER A 1 84 ? 17.837 -10.968 9.236 1.00 40.17 84 SER A O 1
ATOM 567 N N . THR A 1 85 ? 19.650 -9.711 9.738 1.00 41.14 85 THR A N 1
ATOM 568 C CA . THR A 1 85 ? 19.000 -8.951 10.855 1.00 43.52 85 THR A CA 1
ATOM 569 C C . THR A 1 85 ? 18.848 -7.477 10.441 1.00 46.45 85 THR A C 1
ATOM 570 O O . THR A 1 85 ? 18.313 -6.663 11.247 1.00 46.92 85 THR A O 1
ATOM 574 N N . GLY A 1 86 ? 19.339 -7.138 9.242 1.00 47.42 86 GLY A N 1
ATOM 5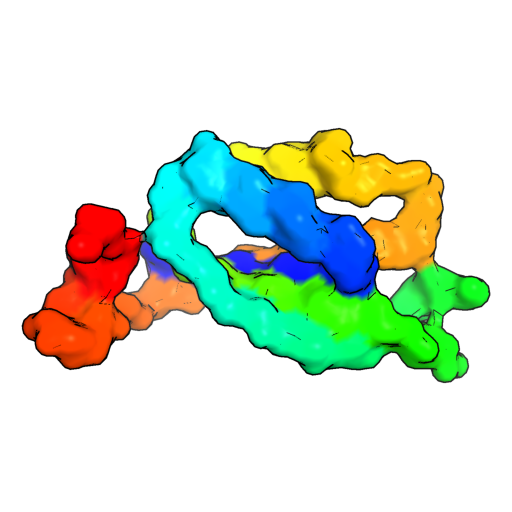75 C CA . GLY A 1 86 ? 19.622 -5.767 8.786 1.00 50.22 86 GLY A CA 1
ATOM 576 C C . GLY A 1 86 ? 20.515 -4.978 9.744 1.00 51.87 86 GLY A C 1
ATOM 577 O O . GLY A 1 86 ? 20.426 -3.756 9.694 1.00 52.05 86 GLY A O 1
ATOM 578 N N . GLU A 1 87 ? 21.343 -5.626 10.595 1.00 48.10 87 GLU A N 1
ATOM 579 C CA . GLU A 1 87 ? 22.338 -4.921 11.444 1.00 46.22 87 GLU A CA 1
ATOM 580 C C . GLU A 1 87 ? 23.723 -5.325 10.923 1.00 41.93 87 GLU A C 1
ATOM 581 O O . GLU A 1 87 ? 23.935 -6.530 10.581 1.00 41.16 87 GLU A O 1
ATOM 587 N N . VAL A 1 88 ? 24.653 -4.386 10.884 1.00 39.50 88 VAL A N 1
ATOM 588 C CA . VAL A 1 88 ? 26.040 -4.712 10.422 1.00 37.41 88 VAL A CA 1
ATOM 589 C C . VAL A 1 88 ? 26.642 -5.834 11.295 1.00 36.27 88 VAL A C 1
ATOM 590 O O . VAL A 1 88 ? 26.478 -5.805 12.522 1.00 38.69 88 VAL A O 1
ATOM 594 N N . GLY A 1 89 ? 27.294 -6.810 10.661 1.00 33.97 89 GLY A N 1
ATOM 595 C CA . GLY A 1 89 ? 27.993 -7.925 11.324 1.00 32.87 89 GLY A CA 1
ATOM 596 C C . GLY A 1 89 ? 27.362 -9.289 11.054 1.00 32.13 89 GLY A C 1
ATOM 597 O O . GLY A 1 89 ? 27.830 -10.282 11.672 1.00 31.15 89 GLY A O 1
ATOM 598 N N . ASP A 1 90 ? 26.335 -9.395 10.209 1.00 33.26 90 ASP A N 1
ATOM 599 C CA . ASP A 1 90 ? 25.654 -10.716 9.996 1.00 34.47 90 ASP A CA 1
ATOM 600 C C . ASP A 1 90 ? 26.621 -11.777 9.421 1.00 34.26 90 ASP A C 1
ATOM 601 O O . ASP A 1 90 ? 26.382 -12.972 9.706 1.00 37.68 90 ASP A O 1
ATOM 606 N N . GLY A 1 91 ? 27.612 -11.401 8.612 1.00 28.73 91 GLY A N 1
ATOM 607 C CA . GLY A 1 91 ? 28.681 -12.282 8.146 1.00 26.18 91 GLY A CA 1
ATOM 608 C C . GLY A 1 91 ? 28.729 -12.434 6.612 1.00 24.43 91 GLY A C 1
ATOM 609 O O . GLY A 1 91 ? 28.133 -11.640 5.863 1.00 24.24 91 GLY A O 1
ATOM 610 N N . LYS A 1 92 ? 29.385 -13.490 6.187 1.00 22.90 92 LYS A N 1
ATOM 611 C CA . LYS A 1 92 ? 29.772 -13.709 4.774 1.00 23.32 92 LYS A CA 1
ATOM 612 C C . LYS A 1 92 ? 29.564 -15.180 4.408 1.00 23.27 92 LYS A C 1
ATOM 613 O O . LYS A 1 92 ? 29.739 -16.079 5.296 1.00 22.98 92 LYS A O 1
ATOM 619 N N . VAL A 1 93 ? 29.268 -15.444 3.137 1.00 22.00 93 VAL A N 1
ATOM 620 C CA . VAL A 1 93 ? 29.414 -16.821 2.563 1.00 21.50 93 VAL A CA 1
ATOM 621 C C . VAL A 1 93 ? 30.322 -16.752 1.326 1.00 21.71 93 VAL A C 1
ATOM 622 O O . VAL A 1 93 ? 30.113 -15.872 0.478 1.00 23.85 93 VAL A O 1
ATOM 626 N N . ILE A 1 94 ? 31.294 -17.666 1.211 1.00 21.12 94 ILE A N 1
ATOM 627 C CA . ILE A 1 94 ? 32.046 -17.801 -0.080 1.00 23.76 94 ILE A CA 1
ATOM 628 C C . ILE A 1 94 ? 31.862 -19.233 -0.619 1.00 22.34 94 ILE A C 1
ATOM 629 O O . ILE A 1 94 ? 31.524 -20.175 0.159 1.00 21.96 94 ILE A O 1
ATOM 634 N N . VAL A 1 95 ? 32.080 -19.319 -1.912 1.00 22.36 95 VAL A N 1
ATOM 635 C CA . VAL A 1 95 ? 32.020 -20.585 -2.697 1.00 22.02 95 VAL A CA 1
ATOM 636 C C . VAL A 1 95 ? 33.374 -20.739 -3.395 1.00 21.93 95 VAL A C 1
ATOM 637 O O . VAL A 1 95 ? 33.830 -19.811 -4.070 1.00 23.73 95 VAL A O 1
ATOM 641 N N . SER A 1 96 ? 33.984 -21.913 -3.255 1.00 21.74 96 SER A N 1
ATOM 642 C CA . SER A 1 96 ? 35.276 -22.211 -3.897 1.00 23.22 96 SER A CA 1
ATOM 643 C C . SER A 1 96 ? 35.307 -23.650 -4.441 1.00 24.17 96 SER A C 1
ATOM 644 O O . SER A 1 96 ? 34.549 -24.539 -3.998 1.00 23.23 96 SER A O 1
ATOM 647 N N . PRO A 1 97 ? 36.202 -23.919 -5.415 1.00 25.01 97 PRO A N 1
ATOM 648 C CA . PRO A 1 97 ? 36.203 -25.194 -6.112 1.00 25.14 97 PRO A CA 1
ATOM 649 C C . PRO A 1 97 ? 36.870 -26.330 -5.366 1.00 25.11 97 PRO A C 1
ATOM 650 O O . PRO A 1 97 ? 37.750 -26.156 -4.486 1.00 23.88 97 PRO A O 1
ATOM 654 N N . LEU A 1 98 ? 36.333 -27.537 -5.630 1.00 25.02 98 LEU A N 1
ATOM 655 C CA . LEU A 1 98 ? 36.914 -28.789 -5.116 1.00 25.81 98 LEU A CA 1
AT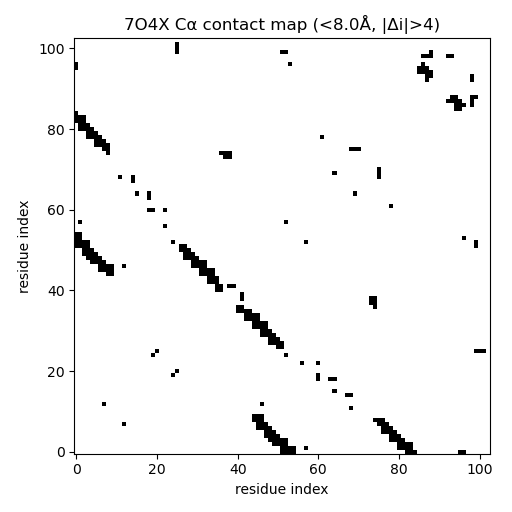OM 656 C C . LEU A 1 98 ? 37.358 -29.678 -6.274 1.00 26.07 98 LEU A C 1
ATOM 657 O O . LEU A 1 98 ? 36.534 -29.954 -7.185 1.00 28.39 98 LEU A O 1
ATOM 662 N N . GLU A 1 99 ? 38.613 -30.127 -6.313 1.00 25.41 99 GLU A N 1
ATOM 663 C CA . GLU A 1 99 ? 39.111 -30.975 -7.389 1.00 26.88 99 GLU A CA 1
ATOM 664 C C . GLU A 1 99 ? 38.866 -32.448 -7.047 1.00 27.51 99 GLU A C 1
ATOM 665 O O . GLU A 1 99 ? 38.716 -33.214 -7.992 1.00 28.62 99 GLU A O 1
ATOM 671 N N . GLU A 1 100 ? 38.933 -32.849 -5.786 1.00 25.76 100 GLU A N 1
ATOM 672 C CA . GLU A 1 100 ? 38.771 -34.304 -5.430 1.00 27.03 100 GLU A CA 1
ATOM 673 C C . GLU A 1 100 ? 38.186 -34.306 -4.011 1.00 25.83 100 GLU A C 1
ATOM 674 O O . GLU A 1 100 ? 38.481 -33.377 -3.199 1.00 24.73 100 GLU A O 1
ATOM 676 N N . VAL A 1 101 ? 37.288 -35.268 -3.764 1.00 26.96 101 VAL A N 1
ATOM 677 C CA . VAL A 1 101 ? 36.705 -35.501 -2.422 1.00 26.03 101 VAL A CA 1
ATOM 678 C C . VAL A 1 101 ? 36.809 -37.012 -2.136 1.00 26.67 101 VAL A C 1
ATOM 679 O O . VAL A 1 101 ? 36.500 -37.796 -3.021 1.00 28.62 101 VAL A O 1
ATOM 683 N N . MET A 1 102 ? 37.274 -37.401 -0.942 1.00 25.54 102 MET A N 1
ATOM 684 C CA . MET A 1 102 ? 37.449 -38.804 -0.550 1.00 26.85 102 MET A CA 1
ATOM 685 C C . MET A 1 102 ? 36.842 -39.017 0.859 1.00 25.64 102 MET A C 1
ATOM 686 O O . MET A 1 102 ? 37.150 -38.267 1.804 1.00 25.13 102 MET A O 1
ATOM 691 N N . ARG A 1 103 ?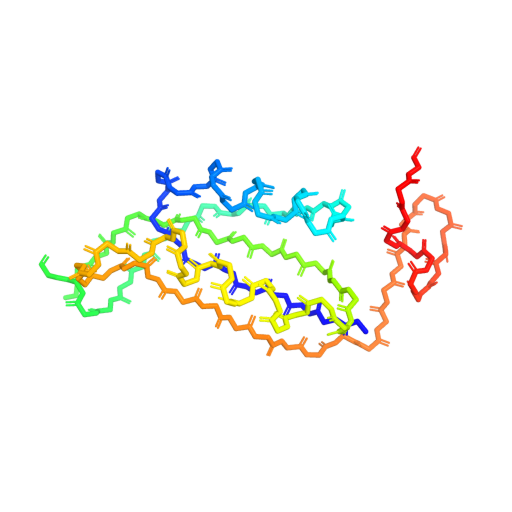 36.044 -40.103 0.960 1.00 27.63 103 ARG A N 1
ATOM 692 C CA . ARG A 1 103 ? 35.637 -40.677 2.283 1.00 28.94 103 ARG A CA 1
ATOM 693 C C . ARG A 1 103 ? 36.727 -41.602 2.815 1.00 28.19 103 ARG A C 1
ATOM 694 O O . ARG A 1 103 ? 37.041 -42.624 2.211 1.00 30.67 103 ARG A O 1
ATOM 702 N N . ILE A 1 104 ? 37.244 -41.290 4.015 1.00 28.32 104 ILE A N 1
ATOM 703 C CA . ILE A 1 104 ? 38.358 -42.109 4.597 1.00 29.23 104 ILE A CA 1
ATOM 704 C C . ILE A 1 104 ? 37.928 -43.563 4.814 1.00 32.24 104 ILE A C 1
ATOM 705 O O . ILE A 1 104 ? 38.704 -44.487 4.597 1.00 34.59 104 ILE A O 1
ATOM 710 N N . ARG A 1 105 ? 36.731 -43.787 5.364 1.00 34.70 105 ARG A N 1
ATOM 711 C CA . ARG A 1 105 ? 36.307 -45.169 5.750 1.00 38.51 105 ARG A CA 1
ATOM 712 C C . ARG A 1 105 ? 36.289 -46.130 4.558 1.00 39.02 105 ARG A C 1
ATOM 713 O O . ARG A 1 105 ? 36.730 -47.283 4.733 1.00 40.63 105 ARG A O 1
ATOM 721 N N . THR A 1 106 ? 35.814 -45.681 3.401 1.00 38.66 106 THR A N 1
ATOM 722 C CA . THR A 1 106 ? 35.626 -46.543 2.198 1.00 42.42 106 THR A CA 1
ATOM 723 C C . THR A 1 106 ? 36.623 -46.323 1.059 1.00 41.86 106 THR A C 1
ATOM 724 O O . THR A 1 106 ? 36.751 -47.285 0.253 1.00 42.85 106 THR A O 1
ATOM 728 N N . GLY A 1 107 ? 37.309 -45.181 1.003 1.00 38.09 107 GLY A N 1
ATOM 729 C CA . GLY A 1 107 ? 38.158 -44.840 -0.159 1.00 39.58 107 GLY A CA 1
ATOM 730 C C . GLY A 1 107 ? 37.329 -44.321 -1.348 1.00 40.84 107 GLY A C 1
ATOM 731 O O . GLY A 1 107 ? 37.917 -44.031 -2.376 1.00 41.96 107 GLY A O 1
ATOM 732 N N . GLU A 1 108 ? 36.002 -44.237 -1.224 1.00 39.62 108 GLU A N 1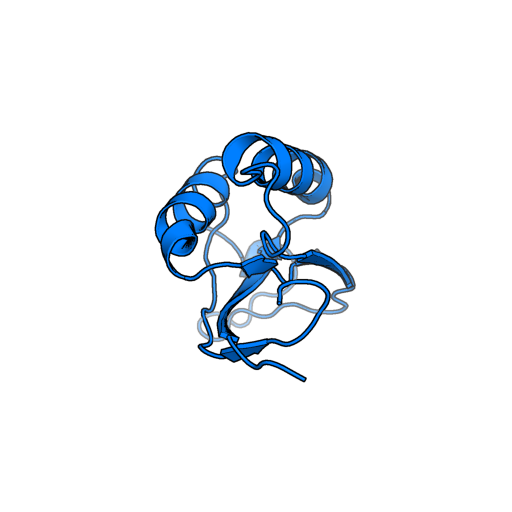
ATOM 733 C CA . GLU A 1 108 ? 35.110 -43.700 -2.303 1.00 41.27 108 GLU A CA 1
ATOM 734 C C . GLU A 1 108 ? 35.488 -42.232 -2.623 1.00 37.82 108 GLU A C 1
ATOM 735 O O . GLU A 1 108 ? 35.829 -41.454 -1.691 1.00 33.05 108 GLU A O 1
ATOM 741 N N . ARG A 1 109 ? 35.417 -41.887 -3.917 1.00 39.43 109 ARG A N 1
ATOM 742 C CA . ARG A 1 109 ? 35.734 -40.527 -4.441 1.00 38.72 109 ARG A CA 1
ATOM 743 C C . ARG A 1 109 ? 34.484 -39.933 -5.062 1.00 41.20 109 ARG A C 1
ATOM 744 O O . ARG A 1 109 ? 33.511 -40.688 -5.337 1.00 44.30 109 ARG A O 1
ATOM 752 N N . GLY A 1 110 ? 34.555 -38.660 -5.378 1.00 40.35 110 GLY A N 1
ATOM 753 C CA . GLY A 1 110 ? 33.505 -37.962 -6.144 1.00 41.43 110 GLY A CA 1
ATOM 754 C C . GLY A 1 110 ? 32.288 -37.739 -5.268 1.00 37.97 110 GLY A C 1
ATOM 755 O O . GLY A 1 110 ? 32.410 -37.732 -4.041 1.00 35.96 110 GLY A O 1
ATOM 756 N N . GLU A 1 111 ? 31.098 -37.672 -5.871 1.00 40.88 111 GLU A N 1
ATOM 757 C CA . GLU A 1 111 ? 29.842 -37.396 -5.101 1.00 42.30 111 GLU A CA 1
ATOM 758 C C . GLU A 1 111 ? 29.474 -38.569 -4.165 1.00 40.48 111 GLU A C 1
ATOM 759 O O . GLU A 1 111 ? 28.827 -38.345 -3.132 1.00 42.61 111 GLU A O 1
ATOM 765 N N . ASN A 1 112 ? 29.924 -39.781 -4.442 1.00 40.53 112 ASN A N 1
ATOM 766 C CA . ASN A 1 112 ? 29.711 -40.962 -3.563 1.00 41.56 112 ASN A CA 1
ATOM 767 C C . ASN A 1 112 ? 30.343 -40.699 -2.182 1.00 39.71 112 ASN A C 1
ATOM 768 O O . ASN A 1 112 ? 29.876 -41.262 -1.179 1.00 41.14 112 ASN A O 1
ATOM 773 N N . ALA A 1 113 ? 31.394 -39.892 -2.111 1.00 35.83 113 ALA A N 1
ATOM 774 C CA . ALA A 1 113 ? 32.112 -39.654 -0.831 1.00 35.95 113 ALA A CA 1
ATOM 775 C C . ALA A 1 113 ? 31.269 -38.845 0.173 1.00 37.13 113 ALA A C 1
ATOM 776 O O . ALA A 1 113 ? 31.692 -38.746 1.373 1.00 36.67 113 ALA A O 1
ATOM 778 N N . LEU A 1 114 ? 30.212 -38.186 -0.281 1.00 38.08 114 LEU A N 1
ATOM 779 C CA . LEU A 1 114 ? 29.315 -37.346 0.572 1.00 41.15 114 LEU A CA 1
ATOM 780 C C . LEU A 1 114 ? 27.940 -38.029 0.836 1.00 44.59 114 LEU A C 1
ATOM 781 O O . LEU A 1 114 ? 27.085 -37.355 1.442 1.00 45.95 114 LEU A O 1
ATOM 786 N N . SER A 1 115 ? 27.737 -39.296 0.468 1.00 43.74 115 SER A N 1
ATOM 787 C CA . SER A 1 115 ? 26.436 -40.014 0.628 1.00 48.54 115 SER A CA 1
ATOM 788 C C . SER A 1 115 ? 25.988 -40.064 2.108 1.00 51.14 115 SER A C 1
ATOM 789 O O . SER A 1 115 ? 26.830 -40.006 3.020 1.00 49.03 115 SER A O 1
ATOM 792 N N . ALA A 1 116 ? 24.673 -40.170 2.348 1.00 52.92 116 ALA A N 1
ATOM 793 C CA . ALA A 1 116 ? 24.088 -40.392 3.695 1.00 55.25 116 ALA A CA 1
ATOM 794 C C . ALA A 1 116 ? 24.076 -41.905 3.960 1.00 56.76 116 ALA A C 1
ATOM 795 O O . ALA A 1 116 ? 23.368 -42.602 3.222 1.00 58.59 116 ALA A O 1
ATOM 797 N N . TRP A 1 117 ? 24.831 -42.384 4.959 1.00 56.33 117 TRP A N 1
ATOM 798 C CA . TRP A 1 117 ? 25.061 -43.834 5.263 1.00 61.14 117 TRP A CA 1
ATOM 799 C C . TRP A 1 117 ? 25.515 -44.000 6.724 1.00 61.94 117 TRP A C 1
ATOM 800 O O . TRP A 1 117 ? 25.181 -45.052 7.349 1.00 67.02 117 TRP A O 1
#

Nearest PDB structures (foldseek):
  7o4x-assembly1_A  TM=1.010E+00  e=1.316E-19  Lentilactobacillus hilgardii ATCC 27305
  4cnz-assembly2_D  TM=9.483E-01  e=8.060E-11  Azospirillum brasilense
  3o5t-assembly1_B  TM=9.451E-01  e=1.477E-10  Azospirillum brasilense
  6yc7-assembly1_D  TM=8.968E-01  e=7.586E-11  Corynebacterium glutamicum
  3lf0-assembly1_C  TM=9.331E-01  e=4.670E-10  Mycobacterium tuberculosis

CATH classification: 3.30.70.120

Organism: Lentilactobacillus hilgardii (NCBI:txid1588)

InterPro domains:
  IPR002187 Nitrogen regulatory protein PII [PF00543] (1-108)
  IPR002187 Nitrogen regulatory protein PII [PR00340] (2-17)
  IPR002187 Nitrogen regulatory protein PII [PR00340] (23-41)
  IPR002187 Nitrogen regulatory protein PII [PR00340] (54-77)
  IPR002187 Nitrogen regulatory protein PII [PR00340] (85-105)
  IPR002187 Nitrogen regulatory protein PII [PS51343] (1-114)
  IPR002187 Nitrogen regulatory protein PII [PTHR30115] (3-113)
  IPR002187 Nitrogen regulatory protein PII [SM00938] (4-107)
  IPR011322 Nitrogen regulatory PII-like, alpha/beta [SSF54913] (1-114)
  IPR015867 Nitrogen regulatory protein PII/ATP phosphoribosyltransferase, C-terminal [G3DSA:3.30.70.120] (1-114)

Sequence (103 aa):
MKKLEEITIRPENLEEVKQILSSDRGVSGMMTIILSSAMGAGNQKINLLPKIHVITYVKDHLVGNILIDIHERLSTGEVGDGKVIVSPLEEVMRIRTGERGENALSAW

Foldseek 3Di:
DKKKKWKFDVVCVVVLVVLCVVLVFQDKDKDKDWDDDPPPVDTDTIIIIIGDDDPVCVVVSVVSLCVPQCPVDPPGTDMDIGDDDWAAQPVPRDIDPVNRDHD

Radius of gyration: 14.73 Å; Cα contacts (8 Å, |Δi|>4): 160; chains: 1; bounding box: 24×45×26 Å

B-factor: mean 34.3, std 11.44, range [18.62, 78.69]